Protein AF-A0A937ZVJ0-F1 (afdb_monomer_lite)

Structure (mmCIF, N/CA/C/O backbone):
data_AF-A0A937ZVJ0-F1
#
_entry.id   AF-A0A937ZVJ0-F1
#
loop_
_atom_site.group_PDB
_atom_site.id
_atom_site.type_symbol
_atom_site.label_atom_id
_atom_site.label_alt_id
_atom_site.label_comp_id
_atom_site.label_asym_id
_atom_site.label_entity_id
_atom_site.label_seq_id
_atom_site.pdbx_PDB_ins_code
_atom_site.Cartn_x
_atom_site.Cartn_y
_atom_site.Cartn_z
_atom_site.occupancy
_atom_site.B_iso_or_equiv
_atom_site.auth_seq_id
_atom_site.auth_comp_id
_atom_site.auth_asym_id
_atom_site.auth_atom_id
_atom_site.pdbx_PDB_model_num
ATOM 1 N N . MET A 1 1 ? 15.812 -8.805 -21.613 1.00 78.50 1 MET A N 1
ATOM 2 C CA . MET A 1 1 ? 14.864 -7.688 -21.407 1.00 78.50 1 MET A CA 1
ATOM 3 C C . MET A 1 1 ? 14.192 -7.888 -20.062 1.00 78.50 1 MET A C 1
ATOM 5 O O . MET A 1 1 ? 13.961 -9.038 -19.715 1.00 78.50 1 MET A O 1
ATOM 9 N N . ILE A 1 2 ? 13.944 -6.815 -19.308 1.00 92.00 2 ILE A N 1
ATOM 10 C CA . ILE A 1 2 ? 13.254 -6.889 -18.009 1.00 92.00 2 ILE A CA 1
ATOM 11 C C . ILE A 1 2 ? 11.769 -7.159 -18.274 1.00 92.00 2 ILE A C 1
ATOM 13 O O . ILE A 1 2 ? 11.173 -6.503 -19.127 1.00 92.00 2 ILE A O 1
ATOM 17 N N . GLU A 1 3 ? 11.185 -8.125 -17.568 1.00 94.69 3 GLU A N 1
ATOM 18 C CA . GLU A 1 3 ? 9.763 -8.450 -17.689 1.00 94.69 3 GLU A CA 1
ATOM 19 C C . GLU A 1 3 ? 8.890 -7.314 -17.111 1.00 94.69 3 GLU A C 1
ATOM 21 O O . GLU A 1 3 ? 9.128 -6.894 -15.968 1.00 94.69 3 GLU A O 1
ATOM 26 N N . PRO A 1 4 ? 7.879 -6.821 -17.857 1.00 97.25 4 PRO A N 1
ATOM 27 C CA . PRO A 1 4 ? 6.988 -5.770 -17.376 1.00 97.25 4 PRO A CA 1
ATOM 28 C C . PRO A 1 4 ? 6.169 -6.229 -16.164 1.00 97.25 4 PRO A C 1
ATOM 30 O O . PRO A 1 4 ? 5.913 -7.415 -15.962 1.00 97.25 4 PRO A O 1
ATOM 33 N N . LEU A 1 5 ? 5.733 -5.270 -15.352 1.00 98.31 5 LEU A N 1
ATOM 34 C CA . LEU A 1 5 ? 4.762 -5.515 -14.292 1.00 98.31 5 LEU A CA 1
ATOM 35 C C . LEU A 1 5 ? 3.385 -5.806 -14.902 1.00 98.31 5 LEU A C 1
ATOM 37 O O . LEU A 1 5 ? 3.015 -5.225 -15.924 1.00 98.31 5 LEU A O 1
ATOM 41 N N . ASN A 1 6 ? 2.610 -6.666 -14.246 1.00 98.50 6 ASN A N 1
ATOM 42 C CA . ASN A 1 6 ? 1.236 -6.984 -14.621 1.00 98.50 6 ASN A CA 1
ATOM 43 C C . ASN A 1 6 ? 0.338 -6.857 -13.382 1.00 98.50 6 ASN A C 1
ATOM 45 O O . ASN A 1 6 ? 0.549 -7.563 -12.398 1.00 98.50 6 ASN A O 1
ATOM 49 N N . ALA A 1 7 ? -0.645 -5.954 -13.428 1.00 98.56 7 ALA A N 1
ATOM 50 C CA . ALA A 1 7 ? -1.527 -5.672 -12.296 1.00 98.56 7 ALA A CA 1
ATOM 51 C C . ALA A 1 7 ? -2.309 -6.914 -11.838 1.00 98.56 7 ALA A C 1
ATOM 53 O O . ALA A 1 7 ? -2.333 -7.213 -10.646 1.00 98.56 7 ALA A O 1
ATOM 54 N N . ASP A 1 8 ? -2.872 -7.681 -12.773 1.00 98.56 8 ASP A N 1
ATOM 55 C CA . ASP A 1 8 ? -3.646 -8.886 -12.459 1.00 98.56 8 ASP A CA 1
ATOM 56 C C . ASP A 1 8 ? -2.769 -9.970 -11.827 1.00 98.56 8 ASP A C 1
ATOM 58 O O . ASP A 1 8 ? -3.183 -10.627 -10.874 1.00 98.56 8 ASP A O 1
ATOM 62 N N . ALA A 1 9 ? -1.524 -10.116 -12.288 1.00 98.62 9 ALA A N 1
ATOM 63 C CA . ALA A 1 9 ? -0.565 -11.041 -11.691 1.00 98.62 9 ALA A CA 1
ATOM 64 C C . ALA A 1 9 ? -0.188 -10.633 -10.257 1.00 98.62 9 ALA A C 1
ATOM 66 O O . ALA A 1 9 ? -0.080 -11.495 -9.384 1.00 98.62 9 ALA A O 1
ATOM 67 N N . LEU A 1 10 ? -0.025 -9.332 -9.985 1.00 98.75 10 LEU A N 1
ATOM 68 C CA . LEU A 1 10 ? 0.245 -8.819 -8.636 1.00 98.75 10 LEU A CA 1
ATOM 69 C C . LEU A 1 10 ? -0.942 -9.083 -7.697 1.00 98.75 10 LEU A C 1
ATOM 71 O O . LEU A 1 10 ? -0.744 -9.581 -6.589 1.00 98.75 10 LEU A O 1
ATOM 75 N N . VAL A 1 11 ? -2.169 -8.823 -8.162 1.00 98.75 11 VAL A N 1
ATOM 76 C CA . VAL A 1 11 ? -3.407 -9.110 -7.419 1.00 98.75 11 VAL A CA 1
ATOM 77 C C . VAL A 1 11 ? -3.551 -10.605 -7.157 1.00 98.75 11 VAL A C 1
ATOM 79 O O . VAL A 1 11 ? -3.713 -11.010 -6.009 1.00 98.75 11 VAL A O 1
ATOM 82 N N . SER A 1 12 ? -3.412 -11.440 -8.189 1.00 98.69 12 SER A N 1
ATOM 83 C CA . SER A 1 12 ? -3.497 -12.896 -8.056 1.00 98.69 12 SER A CA 1
ATOM 84 C C . SER A 1 12 ? -2.438 -13.449 -7.103 1.00 98.69 12 SER A C 1
ATOM 86 O O . SER A 1 12 ? -2.724 -14.383 -6.356 1.00 98.69 12 SER A O 1
ATOM 88 N N . THR A 1 13 ? -1.230 -12.881 -7.102 1.00 98.75 13 THR A N 1
ATOM 89 C CA . THR A 1 13 ? -0.166 -13.284 -6.173 1.00 98.75 13 THR A CA 1
ATOM 90 C C . THR A 1 13 ? -0.535 -12.939 -4.733 1.00 98.75 13 THR A C 1
ATOM 92 O O . THR A 1 13 ? -0.354 -13.771 -3.848 1.00 98.75 13 THR A O 1
ATOM 95 N N . ALA A 1 14 ? -1.080 -11.744 -4.488 1.00 98.69 14 ALA A N 1
ATOM 96 C CA . ALA A 1 14 ? -1.529 -11.338 -3.157 1.00 98.69 14 ALA A CA 1
ATOM 97 C C . ALA A 1 14 ? -2.659 -12.241 -2.635 1.00 98.69 14 ALA A C 1
ATOM 99 O O . ALA A 1 14 ? -2.576 -12.730 -1.510 1.00 98.69 14 ALA A O 1
ATOM 100 N N . VAL A 1 15 ? -3.656 -12.545 -3.475 1.00 98.69 15 VAL A N 1
ATOM 101 C CA . VAL A 1 15 ? -4.741 -13.488 -3.148 1.00 98.69 15 VAL A CA 1
ATOM 102 C C . VAL A 1 15 ? -4.176 -14.863 -2.795 1.00 98.69 15 VAL A C 1
ATOM 104 O O . VAL A 1 15 ? -4.520 -15.428 -1.760 1.00 98.69 15 VAL A O 1
ATOM 107 N N . ALA A 1 16 ? -3.248 -15.385 -3.601 1.00 98.62 16 ALA A N 1
ATOM 108 C CA . ALA A 1 16 ? -2.634 -16.688 -3.359 1.00 98.62 16 ALA A CA 1
ATOM 109 C C . ALA A 1 16 ? -1.811 -16.749 -2.057 1.00 98.62 16 ALA A C 1
ATOM 111 O O . ALA A 1 16 ? -1.716 -17.816 -1.456 1.00 98.62 16 ALA A O 1
ATOM 112 N N . GLN A 1 17 ? -1.225 -15.632 -1.602 1.00 98.31 17 GLN A N 1
ATOM 113 C CA . GLN A 1 17 ? -0.428 -15.595 -0.368 1.00 98.31 17 GLN A CA 1
ATOM 114 C C . GLN A 1 17 ? -1.257 -15.788 0.904 1.00 98.31 17 GLN A C 1
ATOM 116 O O . GLN A 1 17 ? -0.738 -16.334 1.876 1.00 98.31 17 GLN A O 1
ATOM 121 N N . VAL A 1 18 ? -2.506 -15.317 0.919 1.00 98.12 18 VAL A N 1
ATOM 122 C CA . VAL A 1 18 ? -3.349 -15.321 2.130 1.00 98.12 18 VAL A CA 1
ATOM 123 C C . VAL A 1 18 ? -4.661 -16.086 1.975 1.00 98.12 18 VAL A C 1
ATOM 125 O O . VAL A 1 18 ? -5.340 -16.309 2.969 1.00 98.12 18 VAL A O 1
ATOM 128 N N . GLY A 1 19 ? -5.017 -16.515 0.762 1.00 98.31 19 GLY A N 1
ATOM 129 C CA . GLY A 1 19 ? -6.271 -17.223 0.488 1.00 98.31 19 GLY A CA 1
ATOM 130 C C . GLY A 1 19 ? -7.522 -16.349 0.630 1.00 98.31 19 GLY A C 1
ATOM 131 O O . GLY A 1 19 ? -8.611 -16.880 0.818 1.00 98.31 19 GLY A O 1
ATOM 132 N N . LEU A 1 20 ? -7.364 -15.025 0.563 1.00 98.31 20 LEU A N 1
ATOM 133 C CA . LEU A 1 20 ? -8.433 -14.031 0.673 1.00 98.31 20 LEU A CA 1
ATOM 134 C C . LEU A 1 20 ? -8.547 -13.271 -0.648 1.00 98.31 20 LEU A C 1
ATOM 136 O O . LEU A 1 2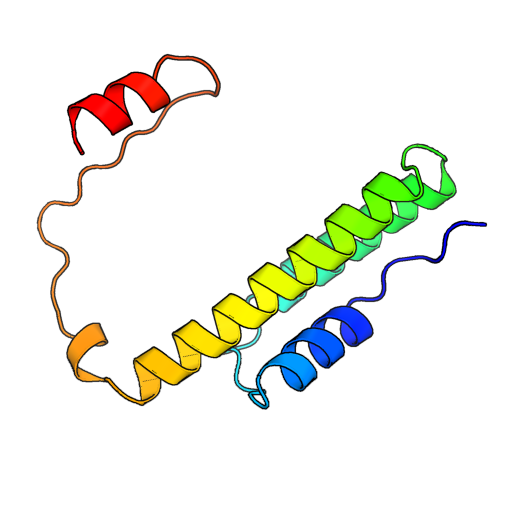0 ? -7.525 -12.926 -1.236 1.00 98.31 20 LEU A O 1
ATOM 140 N N . ASP A 1 21 ? -9.765 -12.964 -1.087 1.00 97.81 21 ASP A N 1
ATOM 141 C CA . ASP A 1 21 ? -10.036 -12.261 -2.348 1.00 97.81 21 ASP A CA 1
ATOM 142 C C . ASP A 1 21 ? -10.935 -11.020 -2.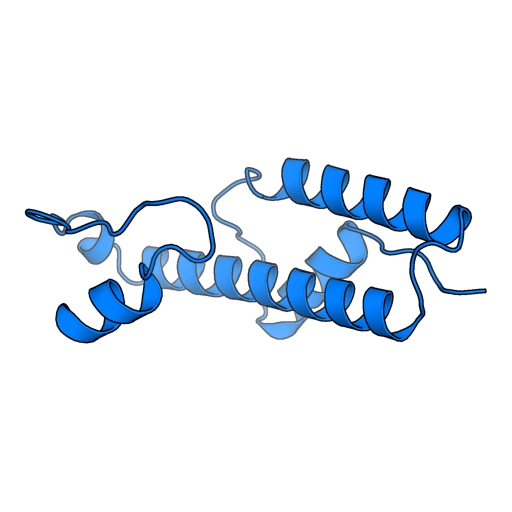202 1.00 97.81 21 ASP A C 1
ATOM 144 O O . ASP A 1 21 ? -11.137 -10.289 -3.173 1.00 97.81 21 ASP A O 1
ATOM 148 N N . ASP A 1 22 ? -11.417 -10.719 -0.991 1.00 98.06 22 ASP A N 1
ATOM 149 C CA . ASP A 1 22 ? -12.184 -9.502 -0.734 1.00 98.06 22 ASP A CA 1
ATOM 150 C C . ASP A 1 22 ? -11.288 -8.335 -0.294 1.00 98.06 22 ASP A C 1
ATOM 152 O O . ASP A 1 22 ? -10.783 -8.281 0.829 1.00 98.06 22 ASP A O 1
ATOM 156 N N . PHE A 1 23 ? -11.140 -7.361 -1.190 1.00 98.06 23 PHE A N 1
ATOM 157 C CA . PHE A 1 23 ? -10.379 -6.128 -0.983 1.00 98.06 23 PHE A CA 1
ATOM 158 C C . PHE A 1 23 ? -11.196 -4.975 -0.370 1.00 98.06 23 PHE A C 1
ATOM 160 O O . PHE A 1 23 ? -10.694 -3.848 -0.295 1.00 98.06 23 PHE A O 1
ATOM 167 N N . GLY A 1 24 ? -12.452 -5.195 0.017 1.00 96.25 24 GLY A N 1
ATOM 168 C CA . GLY A 1 24 ? -13.333 -4.161 0.563 1.00 96.25 24 GLY A CA 1
ATOM 169 C C . GLY A 1 24 ? -13.743 -3.128 -0.490 1.00 96.25 24 GLY A C 1
ATOM 170 O O . GLY A 1 24 ? -13.857 -1.942 -0.184 1.00 96.25 24 GLY A O 1
ATOM 171 N N . GLY A 1 25 ? -13.883 -3.564 -1.746 1.00 96.44 25 GLY A N 1
ATOM 172 C CA . GLY A 1 25 ? -14.149 -2.724 -2.918 1.00 96.44 25 GLY A CA 1
ATOM 173 C C . GLY A 1 25 ? -12.963 -2.608 -3.882 1.00 96.44 25 GLY A C 1
ATOM 174 O O . GLY A 1 25 ? -11.890 -3.173 -3.664 1.00 96.44 25 GLY A O 1
ATOM 175 N N . ASP A 1 26 ? -13.156 -1.848 -4.957 1.00 96.44 26 ASP A N 1
ATOM 176 C CA . ASP A 1 26 ? -12.239 -1.721 -6.099 1.00 96.44 26 ASP A CA 1
ATOM 177 C C . ASP A 1 26 ? -11.341 -0.473 -6.048 1.00 96.44 26 ASP A C 1
ATOM 179 O O . ASP A 1 26 ? -10.524 -0.262 -6.940 1.00 96.44 26 ASP A O 1
ATOM 183 N N . SER A 1 27 ? -11.410 0.322 -4.974 1.00 97.44 27 SER A N 1
ATOM 184 C CA . SER A 1 27 ? -10.689 1.603 -4.862 1.00 97.44 27 SER A CA 1
ATOM 185 C C . SER A 1 27 ? -9.161 1.508 -4.964 1.00 97.44 27 SER A C 1
ATOM 187 O O . SER A 1 27 ? -8.493 2.515 -5.178 1.00 97.44 27 SER A O 1
ATOM 189 N N . TYR A 1 28 ? -8.581 0.316 -4.806 1.00 97.56 28 TYR A N 1
ATOM 190 C CA . TYR A 1 28 ? -7.147 0.096 -5.013 1.00 97.56 28 TYR A CA 1
ATOM 191 C C . TYR A 1 28 ? -6.764 -0.025 -6.496 1.00 97.56 28 TYR A C 1
ATOM 193 O O . TYR A 1 28 ? -5.596 0.158 -6.842 1.00 97.56 28 TYR A O 1
ATOM 201 N N . ARG A 1 29 ? -7.721 -0.388 -7.359 1.00 98.00 29 ARG A N 1
ATOM 202 C CA . ARG A 1 29 ? -7.442 -0.895 -8.702 1.00 98.00 29 ARG A CA 1
ATOM 203 C C . ARG A 1 29 ? -6.940 0.195 -9.638 1.00 98.00 29 ARG A C 1
ATOM 205 O O . ARG A 1 29 ? -5.905 0.009 -10.266 1.00 98.00 29 ARG A O 1
ATOM 212 N N . GLU A 1 30 ? -7.615 1.341 -9.669 1.00 98.31 30 GLU A N 1
ATOM 213 C CA . GLU A 1 30 ? -7.230 2.468 -10.527 1.00 98.31 30 GLU A CA 1
ATOM 214 C C . GLU A 1 30 ? -5.781 2.911 -10.262 1.00 98.31 30 GLU A C 1
ATOM 216 O O . GLU A 1 30 ? -4.974 3.019 -11.186 1.00 98.31 30 GLU A O 1
ATOM 221 N N . GLY A 1 31 ? -5.418 3.104 -8.989 1.00 98.25 31 GLY A N 1
ATOM 222 C CA . GLY A 1 31 ? -4.063 3.501 -8.604 1.00 98.25 31 GLY A CA 1
ATOM 223 C C . GLY A 1 31 ? -3.001 2.460 -8.974 1.00 98.25 31 GLY A C 1
ATOM 224 O O . GLY A 1 31 ? -1.915 2.826 -9.428 1.00 98.25 31 GLY A O 1
ATOM 225 N N . LEU A 1 32 ? -3.317 1.167 -8.832 1.00 98.62 32 LEU A N 1
ATOM 226 C CA . LEU A 1 32 ? -2.434 0.077 -9.252 1.00 98.62 32 LEU A CA 1
ATOM 227 C C . LEU A 1 32 ? -2.220 0.076 -10.772 1.00 98.62 32 LEU A C 1
ATOM 229 O O . LEU A 1 32 ? -1.083 -0.056 -11.224 1.00 98.62 32 LEU A O 1
ATOM 233 N N . ASP A 1 33 ? -3.285 0.250 -11.554 1.00 98.62 33 ASP A N 1
ATOM 234 C CA . ASP A 1 33 ? -3.203 0.264 -13.016 1.00 98.62 33 ASP A CA 1
ATOM 235 C C . ASP A 1 33 ? -2.366 1.454 -13.516 1.00 98.62 33 ASP A C 1
ATOM 237 O O . ASP A 1 33 ? -1.516 1.284 -14.396 1.00 98.62 33 ASP A O 1
ATOM 241 N N . VAL A 1 34 ? -2.526 2.641 -12.914 1.00 98.62 34 VAL A N 1
ATOM 242 C CA . VAL A 1 34 ? -1.682 3.812 -13.215 1.00 98.62 34 VAL A CA 1
ATOM 243 C C . VAL A 1 34 ? -0.218 3.542 -12.871 1.00 98.62 34 VAL A C 1
ATOM 245 O O . VAL A 1 34 ? 0.654 3.778 -13.711 1.00 98.62 34 VAL A O 1
ATOM 248 N N . LEU A 1 35 ? 0.060 3.005 -11.676 1.00 98.25 35 LEU A N 1
ATOM 249 C CA . LEU A 1 35 ? 1.417 2.667 -11.243 1.00 98.25 35 LEU A CA 1
ATOM 250 C C . LEU A 1 35 ? 2.088 1.698 -12.224 1.00 98.25 35 LEU A C 1
ATOM 252 O O . LEU A 1 35 ? 3.195 1.962 -12.690 1.00 98.25 35 LEU A O 1
ATOM 256 N N . VAL A 1 36 ? 1.420 0.590 -12.555 1.00 98.56 36 VAL A N 1
ATOM 257 C CA . VAL A 1 36 ? 1.949 -0.446 -13.454 1.00 98.56 36 VAL A CA 1
ATOM 258 C C . VAL A 1 36 ? 2.198 0.117 -14.851 1.00 98.56 36 VAL A C 1
ATOM 260 O O . VAL A 1 36 ? 3.269 -0.111 -15.421 1.00 98.56 36 VAL A O 1
ATOM 263 N N . ARG A 1 37 ? 1.249 0.886 -15.397 1.00 98.50 37 ARG A N 1
ATOM 264 C CA . ARG A 1 37 ? 1.383 1.524 -16.712 1.00 98.50 37 ARG A CA 1
ATOM 265 C C . ARG A 1 37 ? 2.605 2.441 -16.766 1.00 98.50 37 ARG A C 1
ATOM 267 O O . ARG A 1 37 ? 3.435 2.299 -17.666 1.00 98.50 37 ARG A O 1
ATOM 274 N N . ASP A 1 38 ? 2.726 3.362 -15.816 1.00 98.12 38 ASP A N 1
ATOM 275 C CA . ASP A 1 38 ? 3.782 4.376 -15.827 1.00 98.12 38 ASP A CA 1
ATOM 276 C C . ASP A 1 38 ? 5.156 3.755 -15.532 1.00 98.12 38 ASP A C 1
ATOM 278 O O . ASP A 1 38 ? 6.153 4.109 -16.170 1.00 98.12 38 ASP A O 1
ATOM 282 N N . TYR A 1 39 ? 5.211 2.757 -14.644 1.00 98.19 39 TYR A N 1
ATOM 283 C CA . TYR A 1 39 ? 6.430 1.999 -14.372 1.00 98.19 39 TYR A CA 1
ATOM 284 C C . TYR A 1 39 ? 6.926 1.254 -15.617 1.00 98.19 39 TYR A C 1
ATOM 286 O O . TYR A 1 39 ? 8.106 1.334 -15.969 1.00 98.19 39 TYR A O 1
ATOM 294 N N . ASN A 1 40 ? 6.022 0.576 -16.330 1.00 98.19 40 ASN A N 1
ATOM 295 C CA . ASN A 1 40 ? 6.341 -0.130 -17.571 1.00 98.19 40 ASN A CA 1
ATOM 296 C C . ASN A 1 40 ? 6.790 0.828 -18.683 1.00 98.19 40 ASN A C 1
ATOM 298 O O . ASN A 1 40 ? 7.724 0.517 -19.425 1.00 98.19 40 ASN A O 1
ATOM 302 N N . ALA A 1 41 ? 6.198 2.023 -18.767 1.00 98.00 41 ALA A N 1
ATOM 303 C CA . ALA A 1 41 ? 6.676 3.070 -19.668 1.00 98.00 41 ALA A CA 1
ATOM 304 C C . ALA A 1 41 ? 8.105 3.528 -19.314 1.00 98.00 41 AL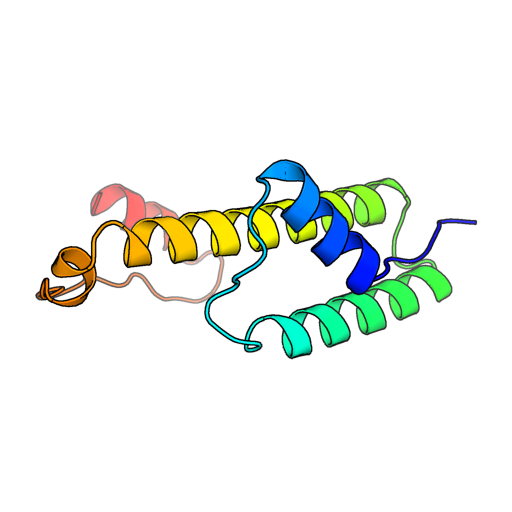A A C 1
ATOM 306 O O . ALA A 1 41 ? 8.904 3.800 -20.211 1.00 98.00 41 ALA A O 1
ATOM 307 N N . GLY A 1 42 ? 8.453 3.584 -18.024 1.00 97.50 42 GLY A N 1
ATOM 308 C CA . GLY A 1 42 ? 9.818 3.841 -17.554 1.00 97.50 42 GLY A CA 1
ATOM 309 C C . GLY A 1 42 ? 10.800 2.711 -17.888 1.00 97.50 42 GLY A C 1
ATOM 310 O O . GLY A 1 42 ? 11.919 2.986 -18.325 1.00 97.50 42 GLY A O 1
ATOM 311 N N . LEU A 1 43 ? 10.379 1.446 -17.757 1.00 97.00 43 LEU A N 1
ATOM 312 C CA . LEU A 1 43 ? 11.166 0.273 -18.165 1.00 97.00 43 LEU A CA 1
ATOM 313 C C . LEU A 1 43 ? 11.509 0.314 -19.659 1.00 97.00 43 LEU A C 1
ATOM 315 O O . LEU A 1 43 ? 12.671 0.135 -20.021 1.00 97.00 43 LEU A O 1
ATOM 319 N N . ALA A 1 44 ? 10.532 0.619 -20.518 1.00 96.19 44 ALA A N 1
ATOM 320 C CA . ALA A 1 44 ? 10.740 0.728 -21.964 1.00 96.19 44 ALA A CA 1
ATOM 321 C C . ALA A 1 44 ? 11.747 1.830 -22.349 1.00 96.19 44 ALA A C 1
ATOM 323 O O . ALA A 1 44 ? 12.427 1.721 -23.367 1.00 96.19 44 ALA A O 1
ATOM 324 N N . LYS A 1 45 ? 11.871 2.877 -21.523 1.00 97.06 45 LYS A N 1
ATOM 325 C CA . LYS A 1 45 ? 12.836 3.975 -21.695 1.00 97.06 45 LYS A CA 1
ATOM 326 C C . LYS A 1 45 ? 14.195 3.709 -21.033 1.00 97.06 45 LYS A C 1
ATOM 328 O O . LYS A 1 45 ? 15.080 4.556 -21.119 1.00 97.06 45 LYS A O 1
ATOM 333 N N . GLY A 1 46 ? 14.364 2.575 -20.349 1.00 96.31 46 GLY A N 1
ATOM 334 C CA . GLY A 1 46 ? 15.586 2.242 -19.612 1.00 96.31 46 GLY A CA 1
ATOM 335 C C . GLY A 1 46 ? 15.793 3.048 -18.324 1.00 96.31 46 GLY A C 1
ATOM 336 O O . GLY A 1 46 ? 16.907 3.104 -17.815 1.00 96.31 46 GLY A O 1
ATOM 337 N N . TRP A 1 47 ? 14.745 3.686 -17.791 1.00 96.62 47 TRP A N 1
ATOM 338 C CA . TRP A 1 47 ? 14.818 4.463 -16.542 1.00 96.62 47 TRP A CA 1
ATOM 339 C C . TRP A 1 47 ? 14.835 3.581 -15.293 1.00 96.62 47 TRP A C 1
ATOM 341 O O . TRP A 1 47 ? 15.271 4.011 -14.228 1.00 96.62 47 TRP A O 1
ATOM 351 N N . MET A 1 48 ? 14.350 2.350 -15.432 1.00 95.94 48 MET A N 1
ATOM 352 C CA . MET A 1 48 ? 14.254 1.367 -14.361 1.00 95.94 48 MET A CA 1
ATOM 353 C C . MET A 1 48 ? 15.233 0.222 -14.619 1.00 95.94 48 MET A C 1
ATOM 355 O O . MET A 1 48 ? 15.485 -0.155 -15.764 1.00 95.94 48 MET A O 1
ATOM 359 N N . ASN A 1 49 ? 15.756 -0.359 -13.544 1.00 96.31 49 ASN A N 1
ATOM 360 C CA . ASN A 1 49 ? 16.590 -1.557 -13.598 1.00 96.31 49 ASN A CA 1
ATOM 361 C C . ASN A 1 49 ? 15.853 -2.765 -12.997 1.00 96.31 49 ASN A C 1
ATOM 363 O O . ASN A 1 49 ? 14.791 -2.622 -12.390 1.00 96.31 49 ASN A O 1
ATOM 367 N N . GLN A 1 50 ? 16.429 -3.959 -13.167 1.00 97.19 50 GLN A N 1
ATOM 368 C CA . GLN A 1 50 ? 15.828 -5.216 -12.708 1.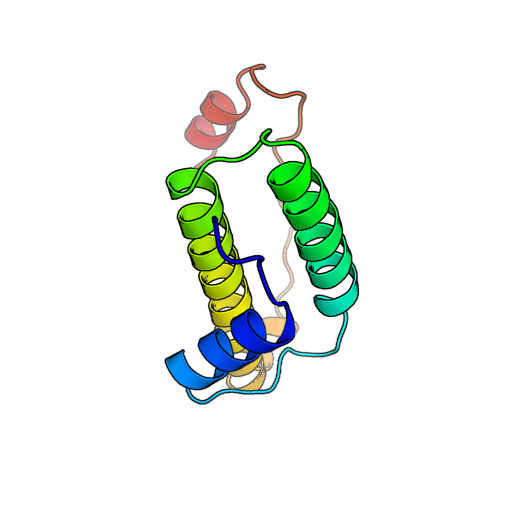00 97.19 50 GLN A CA 1
ATOM 369 C C . GLN A 1 50 ? 15.516 -5.188 -11.203 1.00 97.19 50 GLN A C 1
ATOM 371 O O . GLN A 1 50 ? 14.411 -5.533 -10.799 1.00 97.19 50 GLN A O 1
ATOM 376 N N . ASN A 1 51 ? 16.452 -4.696 -10.383 1.00 97.44 51 ASN A N 1
ATOM 377 C CA . ASN A 1 51 ? 16.256 -4.610 -8.936 1.00 97.44 51 ASN A CA 1
ATOM 378 C C . ASN A 1 51 ? 15.089 -3.684 -8.565 1.00 97.44 51 ASN A C 1
ATOM 380 O O . ASN A 1 51 ? 14.281 -4.028 -7.707 1.00 97.44 51 ASN A O 1
ATOM 384 N N . GLY A 1 52 ? 14.972 -2.533 -9.233 1.00 96.56 52 GLY A N 1
ATOM 385 C CA . GLY A 1 52 ? 13.842 -1.626 -9.062 1.00 96.56 52 GLY A CA 1
ATOM 386 C C . GLY A 1 52 ? 12.522 -2.319 -9.382 1.00 96.56 52 GLY A C 1
ATOM 387 O O . GLY A 1 52 ? 11.591 -2.242 -8.584 1.00 96.56 52 GLY A O 1
ATOM 388 N N . ARG A 1 53 ? 12.457 -3.041 -10.508 1.00 97.44 53 ARG A N 1
ATOM 389 C CA . ARG A 1 53 ? 11.247 -3.763 -10.925 1.00 97.44 53 ARG A CA 1
ATOM 390 C C . ARG A 1 53 ? 10.847 -4.792 -9.874 1.00 97.44 53 ARG A C 1
ATOM 392 O O . ARG A 1 53 ? 9.677 -4.870 -9.506 1.00 97.44 53 ARG A O 1
ATOM 399 N N . ASP A 1 54 ? 11.812 -5.554 -9.369 1.00 98.00 54 ASP A N 1
ATOM 400 C CA . ASP A 1 54 ? 11.563 -6.608 -8.384 1.00 98.00 54 ASP A CA 1
ATOM 401 C C . ASP A 1 54 ? 11.202 -6.053 -7.002 1.00 98.00 54 ASP A C 1
ATOM 403 O O . ASP A 1 54 ? 10.435 -6.675 -6.269 1.00 98.00 54 ASP A O 1
ATOM 407 N N . MET A 1 55 ? 11.723 -4.884 -6.622 1.00 98.00 55 MET A N 1
ATOM 408 C CA . MET A 1 55 ? 11.261 -4.165 -5.431 1.00 98.00 55 MET A CA 1
ATOM 409 C C . MET A 1 55 ? 9.817 -3.686 -5.603 1.00 98.00 55 MET A C 1
ATOM 411 O O . MET A 1 55 ? 8.980 -3.995 -4.764 1.00 98.00 55 MET A O 1
ATOM 415 N N . THR A 1 56 ? 9.487 -3.032 -6.719 1.00 98.06 56 THR A N 1
ATOM 416 C CA . THR A 1 56 ? 8.127 -2.533 -6.974 1.00 98.06 56 THR A CA 1
ATOM 417 C C . THR A 1 56 ? 7.095 -3.658 -7.039 1.00 98.06 56 THR A C 1
ATOM 419 O O . THR A 1 56 ? 6.003 -3.510 -6.491 1.00 98.06 56 THR A O 1
ATOM 422 N N . ALA A 1 57 ? 7.430 -4.800 -7.648 1.00 98.50 57 ALA A N 1
ATOM 423 C CA . ALA A 1 57 ? 6.563 -5.976 -7.640 1.00 98.50 57 ALA A CA 1
ATOM 424 C C . ALA A 1 57 ? 6.317 -6.484 -6.208 1.00 98.50 57 ALA A C 1
ATOM 426 O O . ALA A 1 57 ? 5.169 -6.692 -5.816 1.00 98.50 57 ALA A O 1
ATOM 427 N N . ARG A 1 58 ? 7.385 -6.632 -5.409 1.00 98.50 58 ARG A N 1
ATOM 428 C CA . ARG A 1 58 ? 7.292 -7.081 -4.010 1.00 98.50 58 ARG A CA 1
ATOM 429 C C . ARG A 1 58 ? 6.466 -6.132 -3.148 1.00 98.50 58 ARG A C 1
ATOM 431 O O . ARG A 1 58 ? 5.600 -6.605 -2.418 1.00 98.50 58 ARG A O 1
ATOM 438 N N . ASP A 1 59 ? 6.690 -4.827 -3.261 1.00 98.50 59 ASP A N 1
ATOM 439 C CA . ASP A 1 59 ? 5.960 -3.820 -2.487 1.00 98.50 59 ASP A CA 1
ATOM 440 C C . ASP A 1 59 ? 4.479 -3.787 -2.880 1.00 98.50 59 ASP A C 1
ATOM 442 O O . ASP A 1 59 ? 3.605 -3.761 -2.015 1.00 98.50 59 ASP A O 1
ATOM 446 N N . SER A 1 60 ? 4.176 -3.876 -4.180 1.00 98.62 60 SER A N 1
ATOM 447 C CA . SER A 1 60 ? 2.792 -3.923 -4.667 1.00 98.62 60 SER A CA 1
ATOM 448 C C . SER A 1 60 ? 2.042 -5.127 -4.095 1.00 98.62 60 SER A C 1
ATOM 450 O O . SER A 1 60 ? 0.953 -4.966 -3.547 1.00 98.62 60 SER A O 1
ATOM 452 N N . VAL A 1 61 ? 2.646 -6.322 -4.146 1.00 98.75 61 VAL A N 1
ATOM 453 C CA . VAL A 1 61 ? 2.069 -7.528 -3.529 1.00 98.75 61 VAL A CA 1
ATOM 454 C C . VAL A 1 61 ? 1.928 -7.344 -2.018 1.00 98.75 61 VAL A C 1
ATOM 456 O O . VAL A 1 61 ? 0.866 -7.625 -1.478 1.00 98.75 61 VAL A O 1
ATOM 459 N N . HIS A 1 62 ? 2.945 -6.810 -1.334 1.00 98.62 62 HIS A N 1
ATOM 460 C CA . HIS A 1 62 ? 2.893 -6.561 0.107 1.00 98.62 62 HIS A CA 1
ATOM 461 C C . HIS A 1 62 ? 1.695 -5.688 0.507 1.00 98.62 62 HIS A C 1
ATOM 463 O O . HIS A 1 62 ? 0.959 -6.039 1.431 1.00 98.62 62 HIS A O 1
ATOM 469 N N . TYR A 1 63 ? 1.463 -4.571 -0.184 1.00 98.50 63 TYR A N 1
ATOM 470 C CA . TYR A 1 63 ? 0.354 -3.670 0.133 1.00 98.50 63 TYR A CA 1
ATOM 471 C C . TYR A 1 63 ? -1.016 -4.262 -0.217 1.00 98.50 63 TYR A C 1
ATOM 473 O O . TYR A 1 63 ? -1.956 -4.099 0.564 1.00 98.50 63 TYR A O 1
ATOM 481 N N . LEU A 1 64 ? -1.129 -4.998 -1.327 1.00 98.75 64 LEU A N 1
ATOM 482 C CA . LEU A 1 64 ? -2.349 -5.731 -1.686 1.00 98.75 64 LEU A CA 1
ATOM 483 C C . LEU A 1 64 ? -2.686 -6.797 -0.633 1.00 98.75 64 LEU A C 1
ATOM 485 O O . LEU A 1 64 ? -3.814 -6.843 -0.145 1.00 98.75 64 LEU A O 1
ATOM 489 N N . THR A 1 65 ? -1.694 -7.580 -0.203 1.00 98.75 65 THR A N 1
ATOM 490 C CA . THR A 1 65 ? -1.842 -8.576 0.865 1.00 98.75 65 THR A CA 1
ATOM 491 C C . THR A 1 65 ? -2.287 -7.930 2.179 1.00 98.75 65 THR A C 1
ATOM 493 O O . THR A 1 65 ? -3.207 -8.418 2.832 1.00 98.75 65 THR A O 1
ATOM 496 N N . ARG A 1 66 ? -1.698 -6.792 2.574 1.00 98.56 66 ARG A N 1
ATOM 497 C CA . ARG A 1 66 ? -2.132 -6.068 3.784 1.00 98.56 66 ARG A CA 1
ATOM 498 C C . ARG A 1 66 ? -3.572 -5.585 3.688 1.00 98.56 66 ARG A C 1
ATOM 500 O O . ARG A 1 66 ? -4.283 -5.642 4.685 1.00 98.56 66 ARG A O 1
ATOM 507 N N . ARG A 1 67 ? -4.005 -5.115 2.517 1.00 98.44 67 ARG A N 1
ATOM 508 C CA . ARG A 1 67 ? -5.391 -4.687 2.306 1.00 98.44 67 ARG A CA 1
ATOM 509 C C . ARG A 1 67 ? -6.372 -5.842 2.509 1.00 98.44 67 ARG A C 1
ATOM 511 O O . ARG A 1 67 ? -7.370 -5.645 3.198 1.00 98.44 67 ARG A O 1
ATOM 518 N N . LEU A 1 68 ? -6.065 -7.025 1.974 1.00 98.75 68 LE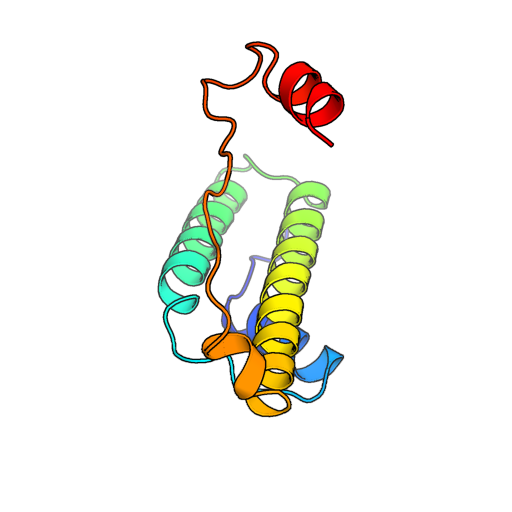U A N 1
ATOM 519 C CA . LEU A 1 68 ? -6.856 -8.242 2.193 1.00 98.75 68 LEU A CA 1
ATOM 520 C C . LEU A 1 68 ? -6.953 -8.582 3.685 1.00 98.75 68 LEU A C 1
ATOM 522 O O . LEU A 1 68 ? -8.051 -8.726 4.215 1.00 98.75 68 LEU A O 1
ATOM 526 N N . LEU A 1 69 ? -5.813 -8.618 4.381 1.00 98.62 69 LEU A N 1
ATOM 527 C CA . LEU A 1 69 ? -5.760 -8.941 5.810 1.00 98.62 69 LEU A CA 1
ATOM 528 C C . LEU A 1 69 ? -6.530 -7.934 6.674 1.00 98.62 69 LEU A C 1
ATOM 530 O O . LEU A 1 69 ? -7.253 -8.332 7.581 1.00 98.62 69 LEU A O 1
ATOM 534 N N . VAL A 1 70 ? -6.402 -6.631 6.402 1.00 98.12 70 VAL A N 1
ATOM 535 C CA . VAL A 1 70 ? -7.144 -5.592 7.136 1.00 98.12 70 VAL A CA 1
ATOM 536 C C . VAL A 1 70 ? -8.644 -5.701 6.868 1.00 98.12 70 VAL A C 1
ATOM 538 O O . VAL A 1 70 ? -9.433 -5.590 7.801 1.00 98.12 70 VAL A O 1
ATOM 541 N N . THR A 1 71 ? -9.042 -5.945 5.617 1.00 98.00 71 THR A N 1
ATOM 542 C CA . THR A 1 71 ? -10.458 -6.097 5.249 1.00 98.00 71 THR A CA 1
ATOM 543 C C . THR A 1 71 ? -11.080 -7.293 5.963 1.00 98.00 71 THR A C 1
ATOM 545 O O . THR A 1 71 ? -12.133 -7.161 6.584 1.00 98.00 71 THR A O 1
ATOM 548 N N . ASP A 1 72 ? -10.416 -8.447 5.917 1.00 98.38 72 ASP A N 1
ATOM 549 C CA . ASP A 1 72 ? -10.860 -9.658 6.606 1.00 98.38 72 ASP A CA 1
ATOM 550 C C . ASP A 1 72 ? -10.923 -9.456 8.128 1.00 98.38 72 ASP A C 1
ATOM 552 O O . ASP A 1 72 ? -11.938 -9.755 8.759 1.00 98.38 72 ASP A O 1
ATOM 556 N N . HIS A 1 73 ? -9.903 -8.825 8.714 1.00 98.12 73 HIS A N 1
ATOM 557 C CA . HIS A 1 73 ? -9.886 -8.533 10.143 1.00 98.12 73 HIS A CA 1
ATOM 558 C C . HIS A 1 73 ? -11.047 -7.624 10.576 1.00 98.12 73 HIS A C 1
ATOM 560 O O . HIS A 1 73 ? -11.685 -7.892 11.593 1.00 98.12 73 HIS A O 1
ATOM 566 N N . LEU A 1 74 ? -11.365 -6.580 9.804 1.00 97.06 74 LEU A N 1
ATOM 567 C CA . LEU A 1 74 ? -12.490 -5.686 10.101 1.00 97.06 74 LEU A CA 1
ATOM 568 C C . LEU A 1 74 ? -13.844 -6.396 9.992 1.00 97.06 74 LEU A C 1
ATOM 570 O O . LEU A 1 74 ? -14.733 -6.130 10.797 1.00 97.06 74 LEU A O 1
ATOM 574 N N . LYS A 1 75 ? -14.001 -7.334 9.051 1.00 96.06 75 LYS A N 1
ATOM 575 C CA . LYS A 1 75 ? -15.218 -8.156 8.946 1.00 96.06 75 LYS A CA 1
ATOM 576 C C . LYS A 1 75 ? -15.406 -9.080 10.144 1.00 96.06 75 LYS A C 1
ATOM 578 O O . LYS A 1 75 ? -16.531 -9.273 10.592 1.00 96.06 75 LYS A O 1
ATOM 583 N N . GLN A 1 76 ? -14.314 -9.650 10.646 1.00 97.50 76 GLN A N 1
ATOM 584 C CA . GLN A 1 76 ? -14.328 -10.524 11.820 1.00 97.50 76 GLN A CA 1
ATOM 585 C C . GLN A 1 76 ? -14.525 -9.745 13.130 1.00 97.50 76 GLN A C 1
ATOM 587 O O . GLN A 1 76 ? -14.917 -10.335 14.132 1.00 97.50 76 GLN A O 1
ATOM 592 N N . ASN A 1 77 ? -14.277 -8.430 13.127 1.00 97.38 77 ASN A N 1
ATOM 593 C CA . ASN A 1 77 ? -14.312 -7.574 14.312 1.00 97.38 77 ASN A CA 1
ATOM 594 C C . ASN A 1 77 ? -15.112 -6.279 14.039 1.00 97.38 77 ASN A C 1
ATOM 596 O O . ASN A 1 77 ? -14.536 -5.186 14.057 1.00 97.38 77 ASN A O 1
ATOM 600 N N . PRO A 1 78 ? -16.435 -6.368 13.783 1.00 94.94 78 PRO A N 1
ATOM 601 C CA . PRO A 1 78 ? -17.247 -5.221 13.368 1.00 94.94 78 PRO A CA 1
ATOM 602 C C . PRO A 1 78 ? -17.263 -4.082 14.398 1.00 94.94 78 PRO A C 1
ATOM 604 O O . PRO A 1 78 ? -17.306 -2.913 14.009 1.00 94.94 78 PRO A O 1
ATOM 607 N N . ASP A 1 79 ? -17.134 -4.394 15.690 1.00 95.56 79 ASP A N 1
ATOM 608 C CA . ASP A 1 79 ? -17.091 -3.409 16.780 1.00 95.56 79 ASP A CA 1
ATOM 609 C C . ASP A 1 79 ? -15.948 -2.389 16.611 1.00 95.56 79 ASP A C 1
ATOM 611 O O . ASP A 1 79 ? -16.096 -1.221 16.987 1.00 95.56 79 ASP A O 1
ATOM 615 N N . LEU A 1 80 ? -14.838 -2.770 15.958 1.00 94.62 80 LEU A N 1
ATOM 616 C CA . LEU A 1 80 ? -13.716 -1.864 15.671 1.00 94.62 80 LEU A CA 1
ATOM 617 C C . LEU A 1 80 ? -14.136 -0.669 14.810 1.00 94.62 80 LEU A C 1
ATOM 619 O O . LEU A 1 80 ? -13.605 0.425 14.979 1.00 94.62 80 LEU A O 1
ATOM 623 N N . THR A 1 81 ? -15.116 -0.848 13.920 1.00 93.06 81 THR A N 1
ATOM 624 C CA . THR A 1 81 ? -15.617 0.234 13.053 1.00 93.06 81 THR A CA 1
ATOM 625 C C . THR A 1 81 ? -16.482 1.251 13.798 1.00 93.06 81 THR A C 1
ATOM 627 O O . THR A 1 81 ? -16.677 2.363 13.313 1.00 93.06 81 THR A O 1
ATOM 630 N N . SER A 1 82 ? -16.969 0.894 14.989 1.00 94.19 82 SER A N 1
ATOM 631 C CA . SER A 1 82 ? -17.788 1.765 15.838 1.00 94.19 82 SER A CA 1
ATOM 632 C C . SER A 1 82 ? -16.974 2.567 16.859 1.00 94.19 82 SER A C 1
ATOM 634 O O . SER A 1 82 ? -17.501 3.480 17.494 1.00 94.19 82 SER A O 1
ATOM 636 N N . THR A 1 83 ? -15.686 2.247 17.020 1.00 94.62 83 THR A N 1
ATOM 637 C CA . THR A 1 83 ? -14.825 2.889 18.017 1.00 94.62 83 THR A CA 1
ATOM 638 C C . THR A 1 83 ? -14.411 4.291 17.549 1.00 94.62 83 THR A C 1
ATOM 640 O O . THR A 1 83 ? -13.792 4.415 16.488 1.00 94.62 83 THR A O 1
ATOM 643 N N . PRO A 1 84 ? -14.706 5.365 18.308 1.00 95.50 84 PRO A N 1
ATOM 644 C CA . PRO A 1 84 ? -14.317 6.713 17.918 1.00 95.50 84 PRO A CA 1
ATOM 645 C C . PRO A 1 84 ? -12.800 6.910 18.035 1.00 95.50 84 PRO A C 1
ATOM 647 O O . PRO A 1 84 ? -12.178 6.538 19.029 1.00 95.50 84 PRO A O 1
ATOM 650 N N . VAL A 1 85 ? -12.202 7.557 17.032 1.00 95.38 85 VAL A N 1
ATOM 651 C CA . VAL A 1 85 ? -10.806 8.018 17.079 1.00 95.38 85 VAL A CA 1
ATOM 652 C C . VAL A 1 85 ? -10.795 9.463 17.577 1.00 95.38 85 VAL A C 1
ATOM 654 O O . VAL A 1 85 ? -10.904 10.411 16.798 1.00 95.38 85 VAL A O 1
ATOM 657 N N . GLU A 1 86 ? -10.726 9.639 18.895 1.00 97.19 86 GLU A N 1
ATOM 658 C CA . GLU A 1 86 ? -10.804 10.959 19.522 1.00 97.19 86 GLU A CA 1
ATOM 659 C C . GLU A 1 86 ? -9.465 11.705 19.479 1.00 97.19 86 GLU A C 1
ATOM 661 O O . GLU A 1 86 ? -8.428 11.190 19.888 1.00 97.19 86 GLU A O 1
ATOM 666 N N . ARG A 1 87 ? -9.505 12.966 19.028 1.00 96.12 87 ARG A N 1
ATOM 667 C CA . ARG A 1 87 ? -8.370 13.911 19.046 1.00 96.12 87 ARG A CA 1
ATOM 668 C C . ARG A 1 87 ? -7.062 13.342 18.446 1.00 96.12 87 ARG A C 1
ATOM 670 O O . ARG A 1 87 ? -6.013 13.459 19.085 1.00 96.12 87 ARG A O 1
ATOM 677 N N . PRO A 1 88 ? -7.083 12.770 17.225 1.00 96.06 88 PRO A N 1
ATOM 678 C CA . PRO A 1 88 ? -5.866 12.281 16.586 1.00 96.06 88 PRO A CA 1
ATOM 679 C C . PRO A 1 88 ? -4.877 13.427 16.346 1.00 96.06 88 PRO A C 1
ATOM 681 O O . PRO A 1 88 ? -5.250 14.513 15.895 1.00 96.06 88 PRO A O 1
ATOM 684 N N . VAL A 1 89 ? -3.600 13.173 16.627 1.00 94.94 89 VAL A N 1
ATOM 685 C CA . VAL A 1 89 ? -2.508 14.107 16.339 1.00 94.94 89 VAL A CA 1
ATOM 686 C C . VAL A 1 89 ? -1.845 13.690 15.033 1.00 94.94 89 VAL A C 1
ATOM 688 O O . VAL A 1 89 ? -1.333 12.580 14.915 1.00 94.94 89 VAL A O 1
ATOM 691 N N . PHE A 1 90 ? -1.831 14.598 14.058 1.00 94.75 90 PHE A N 1
ATOM 692 C CA . PHE A 1 90 ? -1.183 14.383 12.767 1.00 94.75 90 PHE A CA 1
ATOM 693 C C . PHE A 1 90 ? 0.056 15.263 12.638 1.00 94.75 90 PHE A C 1
ATOM 695 O O . PHE A 1 90 ? -0.023 16.487 12.742 1.00 94.75 90 PHE A O 1
ATOM 702 N N . VAL A 1 91 ? 1.199 14.642 12.352 1.00 93.44 91 VAL A N 1
ATOM 703 C CA . VAL A 1 91 ? 2.425 15.357 11.988 1.00 93.44 91 VAL A CA 1
ATOM 704 C C . VAL A 1 91 ? 2.468 15.497 10.469 1.00 93.44 91 VAL A C 1
ATOM 706 O O . VAL A 1 91 ? 2.636 14.513 9.753 1.00 93.44 91 VAL A O 1
ATOM 709 N N . MET A 1 92 ? 2.324 16.727 9.974 1.00 93.75 92 MET A N 1
ATOM 710 C CA . MET A 1 92 ? 2.377 17.051 8.545 1.00 93.75 92 MET A CA 1
ATOM 711 C C . MET A 1 92 ? 3.461 18.093 8.257 1.00 93.75 92 MET A C 1
ATOM 713 O O . MET A 1 92 ? 3.773 18.934 9.097 1.00 93.75 92 MET A O 1
ATOM 717 N N . GLY A 1 93 ? 4.035 18.047 7.058 1.00 90.38 93 GLY A N 1
ATOM 718 C CA . GLY A 1 93 ? 5.068 18.973 6.602 1.00 90.38 93 GLY A CA 1
ATOM 719 C C . GLY A 1 93 ? 5.715 18.487 5.310 1.00 90.38 93 GLY A C 1
ATOM 720 O O . GLY A 1 93 ? 5.487 17.354 4.883 1.00 90.38 93 GLY A O 1
ATOM 721 N N . ILE A 1 94 ? 6.526 19.335 4.677 1.00 94.25 94 ILE A N 1
ATOM 722 C CA . ILE A 1 94 ? 7.323 18.907 3.522 1.00 94.25 94 ILE A CA 1
ATOM 723 C C . ILE A 1 94 ? 8.377 17.873 3.962 1.00 94.25 94 ILE A C 1
ATOM 725 O O . ILE A 1 94 ? 8.793 17.858 5.126 1.00 94.25 94 ILE A O 1
ATOM 729 N N . PRO A 1 95 ? 8.844 16.999 3.054 1.00 90.81 95 PRO A N 1
ATOM 730 C CA . PRO A 1 95 ? 9.924 16.084 3.380 1.00 90.81 95 PRO A CA 1
ATOM 731 C C . PRO A 1 95 ? 11.134 16.837 3.949 1.00 90.81 95 PRO A C 1
ATOM 733 O O . PRO A 1 95 ? 11.524 17.881 3.434 1.00 90.81 95 PRO A O 1
ATOM 736 N N . ARG A 1 96 ? 11.771 16.251 4.973 1.00 91.06 96 ARG A N 1
ATOM 737 C CA . ARG A 1 96 ? 13.033 16.727 5.578 1.00 91.06 96 ARG A CA 1
ATOM 738 C C . ARG A 1 96 ? 12.936 17.974 6.482 1.00 91.06 96 ARG A C 1
ATOM 740 O O . ARG A 1 96 ? 13.958 18.605 6.720 1.00 91.06 96 ARG A O 1
ATOM 747 N N . THR A 1 97 ? 11.780 18.273 7.085 1.00 93.81 97 THR A N 1
ATOM 748 C CA . THR A 1 97 ? 11.612 19.376 8.071 1.00 93.81 97 THR A CA 1
ATOM 749 C C . THR A 1 97 ? 11.485 18.924 9.528 1.00 93.81 97 THR A C 1
ATOM 751 O O . THR A 1 97 ? 10.847 19.584 10.342 1.00 93.81 97 THR A O 1
ATOM 754 N N . GLY A 1 98 ? 12.062 17.775 9.881 1.00 92.56 98 GLY A N 1
ATOM 755 C CA . GLY A 1 98 ? 12.015 17.274 11.260 1.00 92.56 98 GLY A CA 1
ATOM 756 C C . GLY A 1 98 ? 10.695 16.604 11.658 1.00 92.56 98 GLY A C 1
ATOM 757 O O . GLY A 1 98 ? 10.503 16.327 12.838 1.00 92.56 98 GLY A O 1
ATOM 758 N N . THR A 1 99 ? 9.818 16.264 10.704 1.00 94.69 99 THR A N 1
ATOM 759 C CA . THR A 1 99 ? 8.595 15.481 10.976 1.00 94.69 99 THR A CA 1
ATOM 760 C C . THR A 1 99 ? 8.903 14.139 11.646 1.00 94.69 99 THR A C 1
ATOM 762 O O . THR A 1 99 ? 8.188 13.740 12.556 1.00 94.69 99 THR A O 1
ATOM 765 N N . THR A 1 100 ? 10.014 13.482 11.289 1.00 93.75 100 THR A N 1
ATOM 766 C CA . THR A 1 100 ? 10.488 12.264 11.972 1.00 93.75 100 THR A CA 1
ATOM 767 C C . THR A 1 100 ? 10.873 12.519 13.432 1.00 93.75 100 THR A C 1
ATOM 769 O O . THR A 1 100 ? 10.491 11.741 14.297 1.00 93.75 100 THR A O 1
ATOM 772 N N . LEU A 1 101 ? 11.602 13.607 13.723 1.00 95.19 101 LEU A N 1
ATOM 773 C CA . LEU A 1 101 ? 11.961 13.967 15.101 1.00 95.19 101 LEU A CA 1
ATOM 774 C C . LEU A 1 101 ? 10.696 14.211 15.925 1.00 95.19 101 LEU A C 1
ATOM 776 O O . LEU A 1 101 ? 10.553 13.649 17.003 1.00 95.19 101 LEU A O 1
ATOM 780 N N . LEU A 1 102 ? 9.772 15.014 15.394 1.00 94.62 102 LEU A N 1
ATOM 781 C CA . LEU A 1 102 ? 8.523 15.326 16.075 1.00 94.62 102 LEU A CA 1
ATOM 782 C C . LEU A 1 102 ? 7.664 14.073 16.295 1.00 94.62 102 LEU A C 1
ATOM 784 O O . LEU A 1 102 ? 7.154 13.886 17.391 1.00 94.62 102 LEU A O 1
ATOM 788 N N . SER A 1 103 ? 7.560 13.188 15.299 1.00 94.50 103 SER A N 1
ATOM 789 C CA . SER A 1 103 ? 6.859 11.907 15.447 1.00 94.50 103 SER A CA 1
ATOM 790 C C . SER A 1 103 ? 7.452 11.059 16.573 1.00 94.50 103 SER A C 1
ATOM 792 O O . SER A 1 103 ? 6.695 10.473 17.332 1.00 94.50 103 SER A O 1
ATOM 794 N N . ASN A 1 104 ? 8.782 11.017 16.706 1.00 94.31 104 ASN A N 1
ATOM 795 C CA . ASN A 1 104 ? 9.450 10.259 17.768 1.00 94.31 104 ASN A CA 1
ATOM 796 C C . ASN A 1 104 ? 9.299 10.899 19.154 1.00 94.31 104 ASN A C 1
ATOM 798 O O . ASN A 1 104 ? 9.381 10.194 20.148 1.00 94.31 104 ASN A O 1
ATOM 802 N N . LEU A 1 105 ? 9.118 12.220 19.235 1.00 96.12 105 LEU A N 1
ATOM 803 C CA . LEU A 1 105 ? 8.882 12.917 20.504 1.00 96.12 105 LEU A CA 1
ATOM 804 C C . LEU A 1 105 ? 7.443 12.754 21.012 1.00 96.12 105 LEU A C 1
ATOM 806 O O . LEU A 1 105 ? 7.200 12.940 22.200 1.00 96.12 105 LEU A O 1
ATOM 810 N N . LEU A 1 106 ? 6.499 12.470 20.112 1.00 94.31 106 LEU A N 1
ATOM 811 C CA . LEU A 1 106 ? 5.081 12.283 20.428 1.00 94.31 106 LEU A CA 1
ATOM 812 C C . LEU A 1 106 ? 4.693 10.812 20.667 1.00 94.31 106 LEU A C 1
ATOM 814 O O . LEU A 1 106 ? 3.597 10.578 21.173 1.00 94.31 106 LEU A O 1
ATOM 818 N N . ALA A 1 107 ? 5.540 9.862 20.252 1.00 87.62 107 ALA A N 1
ATOM 819 C CA . ALA A 1 107 ? 5.333 8.415 20.376 1.00 87.62 107 ALA A CA 1
ATOM 820 C C . ALA A 1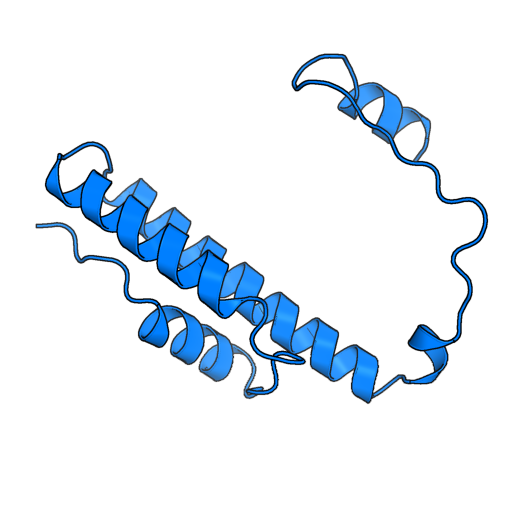 107 ? 5.646 7.904 21.789 1.00 87.62 107 ALA A C 1
ATOM 822 O O . ALA A 1 107 ? 4.922 6.986 22.234 1.00 87.62 107 ALA A O 1
#

Secondary structure (DSSP, 8-state):
-PPPP-HHHHHHHHHHHHT----SSSTTHHHHHHHHHHHHHHHHTT-S-HHHHHHHHHHHHHHHHHHHHHHHHHHH-GGGGGS---S------STTSSHHHHHHHH-

Sequence (107 aa):
MIEPLNADALVSTAVAQVGLDDFGGDSYREGLDVLVRDYNAGLAKGWMNQNGRDMTARDSVHYLTRRLLVTDHLKQNPDLTSTPVERPVFVMGIPRTGTTLLSNLLA

Radius of gyration: 17.93 Å; chains: 1; bounding box: 34×37×42 Å

pLDDT: mean 96.59, std 2.8, range [78.5, 98.75]

Foldseek 3Di:
DADADDLVVLLVLLCVVPVFNDLVDCVVPVVSVVVRVVVRVCVVVVVDDNVRRVVVSVVSSVVSNVSRVVVVVCVVPVVVVVDDPPPDDDQDDDPPPCSVVVVVVVD